Protein AF-A0A520HLF4-F1 (afdb_monomer_lite)

Radius of gyration: 17.67 Å; chains: 1; bounding box: 36×35×47 Å

Secondary structure (DSSP, 8-state):
---TT-------SHHHHHHHHH--HHHHHHHHTSTTS---S---GGGGHHHHHHHHHHHHHHHHHHHHT-

Sequence (70 aa):
MSFPWAKQYEPKQPLMRWLDEKLPVPRLVYNAVGAGYPVPRNLNYFWNFGVLAGAALGIQIITGIVLAMH

pLDDT: mean 85.07, std 11.07, range [51.41, 98.25]

Foldseek 3Di:
DPDPPQDQDDDPDPVQVVCCVVPNPVRCCCCPPNPVDDDDPPDDPVVCVVVVVVVVVVVCVVVVVVVVVD

Structure (mmCIF, N/CA/C/O backbone):
data_AF-A0A520HLF4-F1
#
_entry.id   AF-A0A520HLF4-F1
#
loop_
_atom_site.group_PDB
_atom_site.id
_atom_site.type_symbol
_atom_site.label_atom_id
_atom_site.label_alt_id
_atom_site.label_comp_id
_atom_site.label_asym_id
_atom_site.label_entity_id
_atom_site.label_seq_id
_atom_site.pdbx_PDB_ins_code
_atom_site.Cartn_x
_atom_site.Cartn_y
_atom_site.Cartn_z
_atom_site.occupancy
_atom_site.B_iso_or_equiv
_atom_site.auth_seq_id
_atom_site.auth_comp_id
_atom_site.auth_asym_id
_atom_site.auth_atom_id
_atom_site.pdbx_PDB_model_num
ATOM 1 N N . MET A 1 1 ? -0.117 -11.069 -24.806 1.00 51.41 1 MET A N 1
ATOM 2 C CA . MET A 1 1 ? 0.671 -10.980 -23.553 1.00 51.41 1 MET A CA 1
ATOM 3 C C . MET A 1 1 ? 2.138 -11.172 -23.921 1.00 51.41 1 MET A C 1
ATOM 5 O O . MET A 1 1 ? 2.420 -12.119 -24.636 1.00 51.41 1 MET A O 1
ATOM 9 N N . SER A 1 2 ? 3.037 -10.256 -23.537 1.00 56.66 2 SER A N 1
ATOM 10 C CA . SER A 1 2 ? 4.408 -10.164 -24.090 1.00 56.66 2 SER A CA 1
ATOM 11 C C . SER A 1 2 ? 5.504 -10.864 -23.263 1.00 56.66 2 SER A C 1
ATOM 13 O O . SER A 1 2 ? 6.665 -10.829 -23.664 1.00 56.66 2 SER A O 1
ATOM 15 N N . PHE A 1 3 ? 5.185 -11.475 -22.113 1.00 63.91 3 PHE A N 1
ATOM 16 C CA . PHE A 1 3 ? 6.195 -12.002 -21.184 1.00 63.91 3 PHE A CA 1
ATOM 17 C C . PHE A 1 3 ? 6.010 -13.508 -20.922 1.00 63.91 3 PHE A C 1
ATOM 19 O O . PHE A 1 3 ? 4.977 -13.894 -20.378 1.00 63.91 3 PHE A O 1
ATOM 26 N N . PRO A 1 4 ? 6.999 -14.363 -21.253 1.00 62.97 4 PRO A N 1
ATOM 27 C CA . PRO A 1 4 ? 6.874 -15.825 -21.173 1.00 62.97 4 PRO A CA 1
ATOM 28 C C . PRO A 1 4 ? 6.862 -16.406 -19.745 1.00 62.97 4 PRO A C 1
ATOM 30 O O . PRO A 1 4 ? 6.565 -17.581 -19.569 1.00 62.97 4 PRO A O 1
ATOM 33 N N . TRP A 1 5 ? 7.170 -15.606 -18.720 1.00 66.88 5 TRP A N 1
ATOM 34 C CA . TRP A 1 5 ? 7.209 -16.029 -17.311 1.00 66.88 5 TRP A CA 1
ATOM 35 C C . TRP A 1 5 ? 5.979 -15.594 -16.494 1.00 66.88 5 TRP A C 1
ATOM 37 O O . TRP A 1 5 ? 5.804 -16.051 -15.364 1.00 66.88 5 TRP A O 1
ATOM 47 N N . ALA A 1 6 ? 5.128 -14.717 -17.038 1.00 63.00 6 ALA A N 1
ATOM 48 C CA . ALA A 1 6 ? 3.947 -14.217 -16.342 1.00 63.00 6 ALA A CA 1
ATOM 49 C C . ALA A 1 6 ? 2.826 -15.2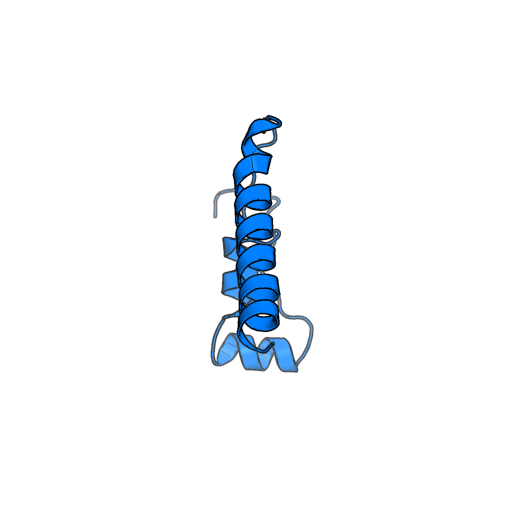68 -16.397 1.00 63.00 6 ALA A C 1
ATOM 51 O O . ALA A 1 6 ? 2.263 -15.537 -17.459 1.00 63.00 6 ALA A O 1
ATOM 52 N N . LYS A 1 7 ? 2.513 -15.885 -15.253 1.00 66.38 7 LYS A N 1
ATOM 53 C CA . LYS A 1 7 ? 1.390 -16.825 -15.134 1.00 66.38 7 LYS A CA 1
ATOM 54 C C . LYS A 1 7 ? 0.087 -16.048 -14.971 1.00 66.38 7 LYS A C 1
ATOM 56 O O . LYS A 1 7 ? 0.031 -15.084 -14.212 1.00 66.38 7 LYS A O 1
ATOM 61 N N . GLN A 1 8 ? -0.954 -16.468 -15.684 1.00 69.56 8 GLN A N 1
ATOM 62 C CA . GLN A 1 8 ? -2.288 -15.897 -15.518 1.00 69.56 8 GLN A CA 1
ATOM 63 C C . GLN A 1 8 ? -2.847 -16.251 -14.132 1.00 69.56 8 GLN A C 1
ATOM 65 O O . GLN A 1 8 ? -2.495 -17.281 -13.551 1.00 69.56 8 GLN A O 1
ATOM 70 N N . TYR A 1 9 ? -3.704 -15.383 -13.590 1.00 75.69 9 TYR A N 1
ATOM 71 C CA . TYR A 1 9 ? -4.395 -15.652 -12.333 1.00 75.69 9 TYR A CA 1
ATOM 72 C C . TYR A 1 9 ? -5.342 -16.847 -12.498 1.00 75.69 9 TYR A C 1
ATOM 74 O O . TYR A 1 9 ? -6.326 -16.759 -13.229 1.00 75.69 9 TYR A O 1
ATOM 82 N N . GLU A 1 10 ? -5.057 -17.944 -11.796 1.00 78.12 10 GLU A N 1
ATOM 83 C CA . GLU A 1 10 ? -5.905 -19.137 -11.766 1.00 78.12 10 GLU A CA 1
ATOM 84 C C . GLU A 1 10 ? -6.462 -19.364 -10.351 1.00 78.12 10 GLU A C 1
ATOM 86 O O . GLU A 1 10 ? -5.721 -19.772 -9.445 1.00 78.12 10 GLU A O 1
ATOM 91 N N . PRO A 1 11 ? -7.766 -19.120 -10.122 1.00 79.19 11 PRO A N 1
ATOM 92 C CA . PRO A 1 11 ? -8.386 -19.388 -8.834 1.00 79.19 11 PRO A CA 1
ATOM 93 C C . PRO A 1 11 ? -8.441 -20.902 -8.562 1.00 79.19 11 PRO A C 1
ATOM 95 O O . PRO A 1 11 ? -9.138 -21.671 -9.233 1.00 79.19 11 PRO A O 1
ATOM 98 N N . LYS A 1 12 ? -7.697 -21.350 -7.544 1.00 80.75 12 LYS A N 1
ATOM 99 C CA . LYS A 1 12 ? -7.634 -22.768 -7.137 1.00 80.75 12 LYS A CA 1
ATOM 100 C C . LYS A 1 12 ? -8.801 -23.194 -6.243 1.00 80.75 12 LYS A C 1
ATOM 102 O O . LYS A 1 12 ? -9.188 -24.355 -6.264 1.00 80.75 12 LYS A O 1
ATOM 107 N N . GLN A 1 13 ? -9.350 -22.263 -5.463 1.00 86.44 13 GLN A N 1
ATOM 108 C CA . GLN A 1 13 ? -10.413 -22.526 -4.490 1.00 86.44 13 GLN A CA 1
ATOM 109 C C . GLN A 1 13 ? -11.812 -22.320 -5.110 1.00 86.44 13 GLN A C 1
ATOM 111 O O . GLN A 1 13 ? -11.986 -21.353 -5.855 1.00 86.44 13 GLN A O 1
ATOM 116 N N . PRO A 1 14 ? -12.827 -23.150 -4.783 1.00 82.56 14 PRO A N 1
ATOM 117 C CA . PRO A 1 14 ? -14.178 -23.046 -5.355 1.00 82.56 14 PRO A CA 1
ATOM 118 C C . PRO A 1 14 ? -14.843 -21.685 -5.118 1.00 82.56 14 PRO A C 1
ATOM 120 O O . PRO A 1 14 ? -15.440 -21.119 -6.029 1.00 82.56 14 PRO A O 1
ATOM 123 N N . LEU A 1 15 ? -14.664 -21.116 -3.921 1.00 84.25 15 LEU A N 1
ATOM 124 C CA . LEU A 1 15 ? -15.162 -19.781 -3.580 1.00 84.25 15 LEU A CA 1
ATOM 125 C C . LEU A 1 15 ? -14.504 -18.687 -4.433 1.00 84.25 15 LEU A C 1
ATOM 127 O O . LEU A 1 15 ? -15.178 -17.768 -4.888 1.00 84.25 15 LEU A O 1
ATOM 131 N N . MET A 1 16 ? -13.194 -18.798 -4.679 1.00 80.06 16 MET A N 1
ATOM 132 C CA . MET A 1 16 ? -12.466 -17.838 -5.514 1.00 80.06 16 MET A CA 1
ATOM 133 C C . MET A 1 16 ? -12.884 -17.932 -6.983 1.00 80.06 16 MET A C 1
ATOM 135 O O . MET A 1 16 ? -12.935 -16.901 -7.641 1.00 80.06 16 MET A O 1
ATOM 139 N N . ARG A 1 17 ? -13.214 -19.130 -7.488 1.00 83.31 17 ARG A N 1
ATOM 140 C CA . ARG A 1 17 ? -13.752 -19.318 -8.850 1.00 83.31 17 ARG A CA 1
ATOM 141 C C . ARG A 1 17 ? -15.120 -18.666 -9.001 1.00 83.31 17 ARG A C 1
ATOM 143 O O . ARG A 1 17 ? -15.305 -17.862 -9.902 1.00 83.31 17 ARG A O 1
ATOM 150 N N . TRP A 1 18 ? -16.032 -18.954 -8.073 1.00 86.38 18 TRP A N 1
ATOM 151 C CA . TRP A 1 18 ? -17.366 -18.353 -8.068 1.00 86.38 18 TRP A CA 1
ATO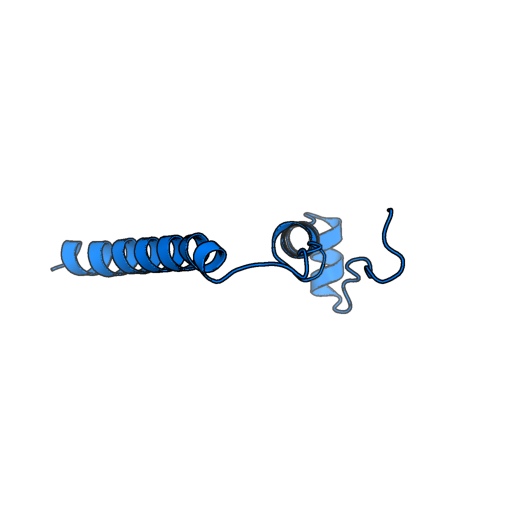M 152 C C . TRP A 1 18 ? -17.306 -16.823 -7.974 1.00 86.38 18 TRP A C 1
ATOM 154 O O . TRP A 1 18 ? -18.017 -16.128 -8.696 1.00 86.38 18 TRP A O 1
ATOM 164 N N . LEU A 1 19 ? -16.429 -16.289 -7.115 1.00 85.94 19 LEU A N 1
ATOM 165 C CA . LEU A 1 19 ? -16.247 -14.846 -6.994 1.00 85.94 19 LEU A CA 1
ATOM 166 C C . LEU A 1 19 ? -15.684 -14.257 -8.290 1.00 85.94 19 LEU A C 1
ATOM 168 O O . LEU A 1 19 ? -16.239 -13.284 -8.777 1.00 85.94 19 LEU A O 1
ATOM 172 N N . ASP A 1 20 ? -14.648 -14.863 -8.876 1.00 84.44 20 ASP A N 1
ATOM 173 C CA . ASP A 1 20 ? -14.038 -14.390 -10.125 1.00 84.44 20 ASP A CA 1
ATOM 174 C C . ASP A 1 20 ? -15.017 -14.421 -11.317 1.00 84.44 20 ASP A C 1
ATOM 176 O O . ASP A 1 20 ? -14.973 -13.540 -12.173 1.00 84.44 20 ASP A O 1
ATOM 180 N N . GLU A 1 21 ? -15.948 -15.382 -11.341 1.00 84.75 21 GLU A N 1
ATOM 181 C CA . GLU A 1 21 ? -17.025 -15.468 -12.338 1.00 84.75 21 GLU A CA 1
ATOM 182 C C . GLU A 1 21 ? -18.080 -14.362 -12.194 1.00 84.75 21 GLU A C 1
ATOM 184 O O . GLU A 1 21 ? -18.610 -13.884 -13.198 1.00 84.75 21 GLU A O 1
ATOM 189 N N . LYS A 1 22 ? -18.428 -13.967 -10.962 1.00 88.06 22 LYS A N 1
ATOM 190 C CA . LYS A 1 22 ? -19.459 -12.945 -10.703 1.00 88.06 22 LYS A CA 1
ATOM 191 C C . LYS A 1 22 ? -18.899 -11.529 -10.709 1.00 88.06 22 LYS A C 1
ATOM 193 O O . LYS A 1 22 ? -19.529 -10.621 -11.246 1.00 88.06 22 LYS A O 1
ATOM 198 N N . LEU A 1 23 ? -17.741 -11.339 -10.092 1.00 88.00 23 LEU A N 1
ATOM 199 C CA . LEU A 1 23 ? -17.034 -10.073 -10.026 1.00 88.00 23 LEU A CA 1
ATOM 200 C C . LEU A 1 23 ? -15.527 -10.352 -9.893 1.00 88.00 23 LEU A C 1
ATOM 202 O O . LEU A 1 23 ? -15.076 -10.742 -8.813 1.00 88.00 23 LEU A O 1
ATOM 206 N N . PRO A 1 24 ? -14.721 -10.105 -10.942 1.00 86.00 24 PRO A N 1
ATOM 207 C CA . PRO A 1 24 ? -13.312 -10.501 -11.001 1.00 86.00 24 PRO A CA 1
ATOM 208 C C . PRO A 1 24 ? -12.379 -9.637 -10.131 1.00 86.00 24 PRO A C 1
ATOM 210 O O . PRO A 1 24 ? -11.278 -9.279 -10.544 1.00 86.00 24 PRO A O 1
ATOM 213 N N . VAL A 1 25 ? -12.782 -9.292 -8.903 1.00 84.88 25 VAL A N 1
ATOM 214 C CA . VAL A 1 25 ? -11.975 -8.528 -7.936 1.00 84.88 25 VAL A CA 1
ATOM 215 C C . VAL A 1 25 ? -10.637 -9.212 -7.648 1.00 84.88 25 VAL A C 1
ATOM 217 O O . VAL A 1 25 ? -9.614 -8.530 -7.724 1.00 84.88 25 VAL A O 1
ATOM 220 N N . PRO A 1 26 ? -10.573 -10.534 -7.376 1.00 83.25 26 PRO A N 1
ATOM 221 C CA . PRO A 1 26 ? -9.297 -11.182 -7.073 1.00 83.25 26 PRO A CA 1
ATOM 222 C C . PRO A 1 26 ? -8.313 -11.112 -8.247 1.00 83.25 26 PRO A C 1
ATOM 224 O O . PRO A 1 26 ? -7.128 -10.830 -8.056 1.00 83.25 26 PRO A O 1
ATOM 227 N N . ARG A 1 27 ? -8.815 -11.296 -9.474 1.00 84.00 27 ARG A N 1
ATOM 228 C CA . ARG A 1 27 ? -8.037 -11.174 -10.710 1.00 84.00 27 ARG A CA 1
ATOM 229 C C . ARG A 1 27 ? -7.576 -9.739 -10.955 1.00 84.00 27 ARG A C 1
ATOM 231 O O . ARG A 1 27 ? -6.428 -9.536 -11.348 1.00 84.00 27 ARG A O 1
ATOM 238 N N . LEU A 1 28 ? -8.431 -8.746 -10.705 1.00 86.00 28 LEU A N 1
ATOM 239 C CA . LEU A 1 28 ? -8.069 -7.331 -10.819 1.00 86.00 28 LEU A CA 1
ATOM 240 C C . LEU A 1 28 ? -6.938 -6.969 -9.854 1.00 86.00 28 LEU A C 1
ATOM 242 O O . LEU A 1 28 ? -5.937 -6.404 -10.283 1.00 86.00 28 LEU A O 1
ATOM 246 N N . VAL A 1 29 ? -7.04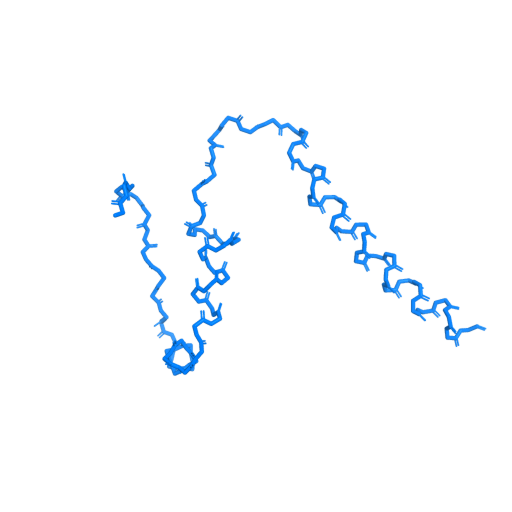8 -7.357 -8.582 1.00 85.50 29 VAL A N 1
ATOM 247 C CA . VAL A 1 29 ? -6.007 -7.093 -7.577 1.00 85.50 29 VAL A CA 1
ATOM 248 C C . VAL A 1 29 ? -4.693 -7.791 -7.945 1.00 85.50 29 VAL A C 1
ATOM 250 O O . VAL A 1 29 ? -3.630 -7.169 -7.887 1.00 85.50 29 VAL A O 1
ATOM 253 N N . TYR A 1 30 ? -4.751 -9.053 -8.389 1.00 83.56 30 TYR A N 1
ATOM 254 C CA . TYR A 1 30 ? -3.563 -9.804 -8.808 1.00 83.56 30 TYR A CA 1
ATOM 255 C C . TYR A 1 30 ? -2.818 -9.142 -9.973 1.00 83.56 30 TYR A C 1
ATOM 257 O O . TYR A 1 30 ? -1.587 -9.097 -9.966 1.00 83.56 30 TYR A O 1
ATOM 265 N N . ASN A 1 31 ? -3.558 -8.616 -10.951 1.00 81.12 31 ASN A N 1
ATOM 266 C CA . ASN A 1 31 ? -2.984 -7.963 -12.125 1.00 81.12 31 ASN A CA 1
ATOM 267 C C . ASN A 1 31 ? -2.534 -6.519 -11.853 1.00 81.12 31 ASN A C 1
ATOM 269 O O . ASN A 1 31 ? -1.606 -6.048 -12.503 1.00 81.12 31 ASN A O 1
ATOM 273 N N . ALA A 1 32 ? -3.187 -5.813 -10.926 1.00 79.88 32 ALA A N 1
ATOM 274 C CA . ALA A 1 32 ? -2.915 -4.402 -10.656 1.00 79.88 32 ALA A CA 1
ATOM 275 C C . ALA A 1 32 ? -1.782 -4.180 -9.643 1.00 79.88 32 ALA A C 1
ATOM 277 O O . ALA A 1 32 ? -0.993 -3.255 -9.805 1.00 79.88 32 ALA A O 1
ATOM 278 N N . VAL A 1 33 ? -1.716 -5.000 -8.591 1.00 78.44 33 VAL A N 1
ATOM 279 C CA . VAL A 1 33 ? -0.783 -4.801 -7.460 1.00 78.44 33 VAL A CA 1
ATOM 280 C C . VAL A 1 33 ? -0.024 -6.085 -7.107 1.00 78.44 33 VAL A C 1
ATOM 282 O O . VAL A 1 33 ? 1.012 -6.043 -6.450 1.00 78.44 33 VAL A O 1
ATOM 285 N N . GLY A 1 34 ? -0.538 -7.243 -7.526 1.00 73.56 34 GLY A N 1
ATOM 286 C CA . GLY A 1 34 ? 0.056 -8.543 -7.236 1.00 73.56 34 GLY A CA 1
ATOM 287 C C . GLY A 1 34 ? 1.169 -8.957 -8.200 1.00 73.56 34 GLY A C 1
ATOM 288 O O . GLY A 1 34 ? 1.705 -8.177 -8.981 1.00 73.56 34 GLY A O 1
ATOM 289 N N . ALA A 1 35 ? 1.486 -10.252 -8.170 1.00 68.81 35 ALA A N 1
ATOM 290 C CA . ALA A 1 35 ? 2.531 -10.857 -8.997 1.00 68.81 35 ALA A CA 1
ATOM 291 C C . ALA A 1 35 ? 2.237 -10.830 -10.513 1.00 68.81 35 ALA A C 1
ATOM 293 O O . ALA A 1 35 ? 3.115 -11.168 -11.306 1.00 68.81 35 ALA A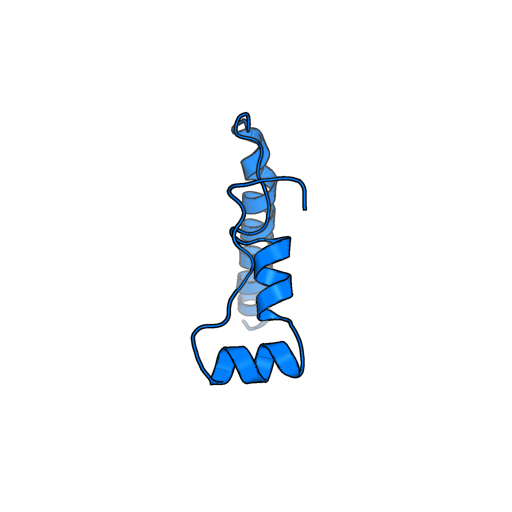 O 1
ATOM 294 N N . GLY A 1 36 ? 1.022 -10.440 -10.917 1.00 70.00 36 GLY A N 1
ATOM 295 C CA . GLY A 1 36 ? 0.673 -10.189 -12.313 1.00 70.00 36 GLY A CA 1
ATOM 296 C C . GLY A 1 36 ? 1.210 -8.858 -12.850 1.00 70.00 36 GLY A C 1
ATOM 297 O O . GLY A 1 36 ? 1.238 -8.680 -14.067 1.00 70.00 36 GLY A O 1
ATOM 298 N N . TYR A 1 37 ? 1.663 -7.946 -11.979 1.00 77.31 37 TYR A N 1
ATOM 299 C CA . TYR A 1 37 ? 2.245 -6.663 -12.369 1.00 77.31 37 TYR A CA 1
ATOM 300 C C . TYR A 1 37 ? 3.768 -6.794 -12.589 1.00 77.31 37 TYR A C 1
ATOM 302 O O . TYR A 1 37 ? 4.512 -7.032 -11.632 1.00 77.31 37 TYR A O 1
ATOM 310 N N . PRO A 1 38 ? 4.277 -6.665 -13.830 1.00 80.06 38 PRO A N 1
ATOM 311 C CA . PRO A 1 38 ? 5.702 -6.808 -14.102 1.00 80.06 38 PRO A CA 1
ATOM 312 C C . PRO A 1 38 ? 6.474 -5.574 -13.617 1.00 80.06 38 PRO A C 1
ATOM 314 O O . PRO A 1 38 ? 6.376 -4.494 -14.195 1.00 80.06 38 PRO A O 1
ATOM 317 N N . VAL A 1 39 ? 7.287 -5.744 -12.573 1.00 81.69 39 VAL A N 1
ATOM 318 C CA . VAL A 1 39 ? 8.125 -4.672 -12.016 1.00 81.69 39 VAL A CA 1
ATOM 319 C C . VAL A 1 39 ? 9.530 -4.715 -12.638 1.00 81.69 39 VAL A C 1
ATOM 321 O O . VAL A 1 39 ? 10.138 -5.790 -12.705 1.00 81.69 39 VAL A O 1
ATOM 324 N N . PRO A 1 40 ? 10.088 -3.578 -13.097 1.00 84.62 40 PRO A N 1
ATOM 325 C CA . PRO A 1 40 ? 11.443 -3.549 -13.633 1.00 84.62 40 PRO A CA 1
ATOM 326 C C . PRO A 1 40 ? 12.484 -3.868 -12.550 1.00 84.62 40 PRO A C 1
ATOM 328 O O . PRO A 1 40 ? 12.425 -3.364 -11.435 1.00 84.62 40 PRO A O 1
ATOM 331 N N . ARG A 1 41 ? 13.497 -4.678 -12.885 1.00 84.12 41 ARG A N 1
ATOM 332 C CA . ARG A 1 41 ? 14.542 -5.114 -11.932 1.00 84.12 41 ARG A CA 1
ATOM 333 C C . ARG A 1 41 ? 15.533 -4.013 -11.516 1.00 84.12 41 ARG A C 1
ATOM 335 O O . ARG A 1 41 ? 16.358 -4.256 -10.647 1.00 84.12 41 ARG A O 1
ATOM 342 N N . ASN A 1 42 ? 15.464 -2.830 -12.129 1.00 90.75 42 ASN A N 1
ATOM 343 C CA . ASN A 1 42 ? 16.345 -1.685 -11.865 1.00 90.75 42 ASN A CA 1
ATOM 344 C C . ASN A 1 42 ? 15.644 -0.590 -11.030 1.00 90.75 42 ASN A C 1
ATOM 346 O O . ASN A 1 42 ? 15.747 0.597 -11.336 1.00 90.75 42 ASN A O 1
ATOM 350 N N . LEU A 1 43 ? 14.851 -0.978 -10.025 1.00 89.38 43 LEU A N 1
ATOM 351 C CA . LEU A 1 43 ? 14.247 -0.028 -9.085 1.00 89.38 43 LEU A CA 1
ATOM 352 C C . LEU A 1 43 ? 15.290 0.451 -8.069 1.00 89.38 43 LEU A C 1
ATOM 354 O O . LEU A 1 43 ? 16.046 -0.347 -7.519 1.00 89.38 43 LEU A O 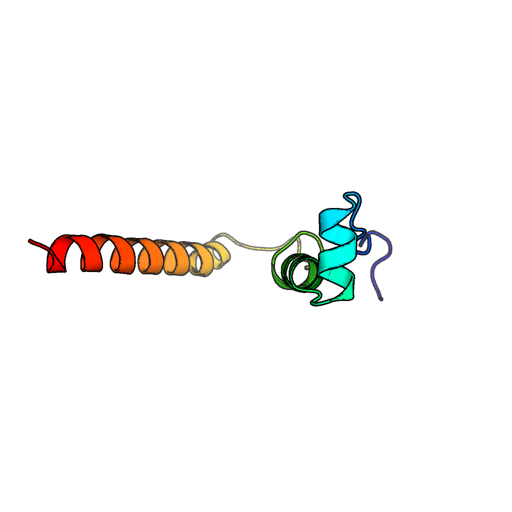1
ATOM 358 N N . ASN A 1 44 ? 15.295 1.753 -7.787 1.00 91.94 44 ASN A N 1
ATOM 359 C CA . ASN A 1 44 ? 16.110 2.347 -6.728 1.00 91.94 44 ASN A CA 1
ATOM 360 C C . ASN A 1 44 ? 15.284 2.565 -5.446 1.00 91.94 44 ASN A C 1
ATOM 362 O O . ASN A 1 44 ? 14.059 2.435 -5.444 1.00 91.94 44 ASN A O 1
ATOM 366 N N . TYR A 1 45 ? 15.948 2.944 -4.349 1.00 90.62 45 TYR A N 1
ATOM 367 C CA . TYR A 1 45 ? 15.285 3.116 -3.052 1.00 90.62 45 TYR A CA 1
ATOM 368 C C . TYR A 1 45 ? 14.185 4.187 -3.032 1.00 90.62 45 TYR A C 1
ATOM 370 O O . TYR A 1 45 ? 13.256 4.060 -2.234 1.00 90.62 45 TYR A O 1
ATOM 378 N N . PHE A 1 46 ? 14.230 5.191 -3.915 1.00 93.19 46 PHE A N 1
ATOM 379 C CA . PHE A 1 46 ? 13.222 6.256 -3.968 1.00 93.19 46 PHE A CA 1
ATOM 380 C C . PHE A 1 46 ? 11.829 5.739 -4.351 1.00 93.19 46 PHE A C 1
ATOM 382 O O . PHE A 1 46 ? 10.824 6.332 -3.966 1.00 93.19 46 PHE A O 1
ATOM 389 N N . TRP A 1 47 ? 11.730 4.595 -5.028 1.00 90.56 47 TRP A N 1
ATOM 390 C CA . TRP A 1 47 ? 10.431 3.990 -5.335 1.00 90.56 47 TRP A CA 1
ATOM 391 C C . TRP A 1 47 ? 9.657 3.513 -4.096 1.00 90.56 47 TRP A C 1
ATOM 393 O O . TRP A 1 47 ? 8.442 3.340 -4.169 1.00 90.56 47 TRP A O 1
ATOM 403 N N . ASN A 1 48 ? 10.313 3.374 -2.937 1.00 92.06 48 ASN A N 1
ATOM 404 C CA . ASN A 1 48 ? 9.633 3.021 -1.687 1.00 92.06 48 ASN A CA 1
ATOM 405 C C . ASN A 1 48 ? 8.786 4.169 -1.115 1.00 92.06 48 ASN A C 1
ATOM 407 O O . ASN A 1 48 ? 7.867 3.903 -0.340 1.00 92.06 48 ASN A O 1
ATOM 411 N N . PHE A 1 49 ? 9.037 5.428 -1.504 1.00 95.38 49 PHE A N 1
ATOM 412 C CA . PHE A 1 49 ? 8.295 6.578 -0.971 1.00 95.38 49 PHE A CA 1
ATOM 413 C C . PHE A 1 49 ? 6.788 6.497 -1.236 1.00 95.38 49 PHE A C 1
ATOM 415 O O . PHE A 1 49 ? 6.009 6.958 -0.408 1.00 95.38 49 PHE A O 1
ATOM 422 N N . GLY A 1 50 ? 6.364 5.858 -2.331 1.00 92.12 50 GLY A N 1
ATOM 423 C CA . GLY A 1 50 ? 4.942 5.637 -2.604 1.00 92.12 50 GLY A CA 1
ATOM 424 C C . GLY A 1 50 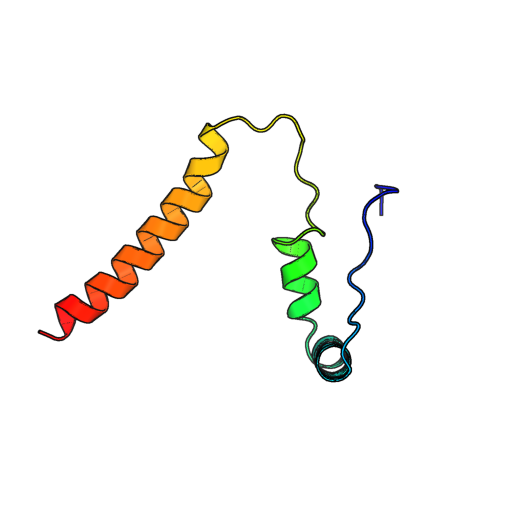? 4.270 4.756 -1.545 1.00 92.12 50 GLY A C 1
ATOM 425 O O . GLY A 1 50 ? 3.235 5.127 -0.993 1.00 92.12 50 GLY A O 1
ATOM 426 N N . VAL A 1 51 ? 4.886 3.619 -1.202 1.00 92.12 51 VAL A N 1
ATOM 427 C CA . VAL A 1 51 ? 4.364 2.711 -0.165 1.00 92.12 51 VAL A CA 1
ATOM 428 C C . VAL A 1 51 ? 4.436 3.365 1.214 1.00 92.12 51 VAL A C 1
ATOM 430 O O . VAL A 1 51 ? 3.488 3.257 1.988 1.00 92.12 51 VAL A O 1
ATOM 433 N N . LEU A 1 52 ? 5.516 4.096 1.505 1.00 96.38 52 LEU A N 1
ATOM 434 C CA . LEU A 1 52 ? 5.654 4.845 2.756 1.00 96.38 52 LEU A CA 1
ATOM 435 C C . LEU A 1 52 ? 4.562 5.913 2.915 1.00 96.38 52 LEU A C 1
ATOM 437 O O . LEU A 1 52 ? 3.995 6.037 3.997 1.00 96.38 52 LEU A O 1
ATOM 441 N N . ALA A 1 53 ? 4.221 6.639 1.847 1.00 97.06 53 ALA A N 1
ATOM 442 C CA . ALA A 1 53 ? 3.128 7.609 1.861 1.00 97.06 53 ALA A CA 1
ATOM 443 C C . ALA A 1 53 ? 1.762 6.933 2.070 1.00 97.06 53 ALA A C 1
ATOM 445 O O . ALA A 1 53 ? 0.958 7.412 2.868 1.00 97.06 53 ALA A O 1
ATOM 446 N N . GLY A 1 54 ? 1.517 5.793 1.414 1.00 96.00 54 GLY A N 1
ATOM 447 C CA . GLY A 1 54 ? 0.305 4.996 1.632 1.00 96.00 54 GLY A CA 1
ATOM 448 C C . GLY A 1 54 ? 0.177 4.498 3.076 1.00 96.00 54 GLY A C 1
ATOM 449 O O . GLY A 1 54 ? -0.897 4.588 3.671 1.00 96.00 54 GLY A O 1
ATOM 450 N N . ALA A 1 55 ? 1.281 4.038 3.670 1.00 97.06 55 ALA A N 1
ATOM 451 C CA . ALA A 1 55 ? 1.321 3.630 5.071 1.00 97.06 55 ALA A CA 1
ATOM 452 C C . ALA A 1 55 ? 1.073 4.814 6.018 1.00 97.06 55 ALA A C 1
ATOM 454 O O . ALA A 1 55 ? 0.262 4.703 6.935 1.00 97.06 55 ALA A O 1
ATOM 455 N N . ALA A 1 56 ? 1.718 5.960 5.773 1.00 97.94 56 ALA A N 1
ATOM 456 C CA . ALA A 1 56 ? 1.514 7.173 6.558 1.00 97.94 56 ALA A CA 1
ATOM 457 C C . ALA A 1 56 ? 0.050 7.636 6.519 1.00 97.94 56 ALA A C 1
ATOM 459 O O . ALA A 1 56 ? -0.515 7.938 7.568 1.00 97.94 56 ALA A O 1
ATOM 460 N N . LEU A 1 57 ? -0.583 7.621 5.341 1.00 98.12 57 LEU A N 1
ATOM 461 C CA . LEU A 1 57 ? -2.002 7.946 5.188 1.00 98.12 57 LEU A CA 1
ATOM 462 C C . LEU A 1 57 ? -2.890 6.989 5.994 1.00 98.12 57 LEU A C 1
ATOM 464 O O . LEU A 1 57 ? -3.768 7.438 6.726 1.00 98.12 57 LEU A O 1
ATOM 468 N N . GLY A 1 58 ? -2.645 5.679 5.900 1.00 98.00 58 GLY A N 1
ATOM 469 C CA . GLY A 1 58 ? -3.393 4.682 6.669 1.00 98.00 58 GLY A CA 1
ATOM 470 C C . GLY A 1 58 ? -3.284 4.911 8.177 1.00 98.00 58 GLY A C 1
ATOM 471 O O . GLY A 1 58 ? -4.299 4.910 8.874 1.00 98.00 58 GLY A O 1
ATOM 472 N N . ILE A 1 59 ? -2.071 5.183 8.669 1.00 98.19 59 ILE A N 1
ATOM 473 C CA . ILE A 1 59 ? -1.836 5.509 10.081 1.00 98.19 59 ILE A CA 1
ATOM 474 C C . ILE A 1 59 ? -2.598 6.778 10.466 1.00 98.19 59 ILE A C 1
ATOM 476 O O . ILE A 1 59 ? -3.315 6.748 11.458 1.00 98.19 59 ILE A O 1
ATOM 480 N N . GLN A 1 60 ? -2.492 7.858 9.685 1.00 98.19 60 GLN A N 1
ATOM 481 C CA . GLN A 1 60 ? -3.171 9.128 9.972 1.00 98.19 60 GLN A CA 1
ATOM 482 C C . GLN A 1 60 ? -4.695 8.992 10.023 1.00 98.19 60 GLN A C 1
ATOM 484 O O . GLN A 1 60 ? -5.328 9.601 10.881 1.00 98.19 60 GLN A O 1
ATOM 489 N N . ILE A 1 61 ? -5.289 8.187 9.139 1.00 98.25 61 ILE A N 1
ATOM 490 C CA . ILE A 1 61 ? -6.733 7.927 9.163 1.00 98.25 61 ILE A CA 1
ATOM 491 C C . ILE A 1 61 ? -7.107 7.183 10.447 1.00 98.25 61 ILE A C 1
ATOM 493 O O . ILE A 1 61 ? -8.015 7.607 11.158 1.00 98.25 61 ILE A O 1
ATOM 497 N N . ILE A 1 62 ? -6.401 6.094 10.767 1.00 98.12 62 ILE A N 1
ATOM 498 C CA . ILE A 1 62 ? -6.706 5.273 11.946 1.00 98.12 62 ILE A CA 1
ATOM 499 C C . ILE A 1 62 ? -6.543 6.092 13.229 1.00 98.12 62 ILE A C 1
ATOM 501 O O . ILE A 1 62 ? -7.454 6.131 14.056 1.00 98.12 62 ILE A O 1
ATOM 505 N N . THR A 1 63 ? -5.403 6.764 13.399 1.00 97.50 63 THR A N 1
ATOM 506 C CA . THR A 1 63 ? -5.141 7.563 14.602 1.00 97.50 63 THR A CA 1
ATOM 507 C C . THR A 1 63 ? -6.055 8.778 14.676 1.00 97.50 63 THR A C 1
ATOM 509 O O . THR A 1 63 ? -6.554 9.076 15.755 1.00 97.50 63 THR A O 1
ATOM 512 N N . GLY A 1 64 ? -6.342 9.435 13.550 1.00 97.88 64 GLY A N 1
ATOM 513 C CA . GLY A 1 64 ? -7.281 10.551 13.481 1.00 97.88 64 GLY A CA 1
ATOM 514 C C . GLY A 1 64 ? -8.690 10.165 13.931 1.00 97.88 64 GLY A C 1
ATOM 515 O O . GLY A 1 64 ? -9.299 10.901 14.701 1.00 97.88 64 GLY A O 1
ATOM 516 N N . ILE A 1 65 ? -9.183 8.988 13.526 1.00 97.69 65 ILE A N 1
ATOM 517 C CA . ILE A 1 65 ? -10.479 8.465 13.987 1.00 97.69 65 ILE A CA 1
ATOM 518 C C . ILE A 1 65 ? -10.465 8.236 15.503 1.00 97.69 65 ILE A C 1
ATOM 520 O O . ILE A 1 65 ? -11.385 8.670 16.188 1.00 97.69 65 ILE A O 1
ATOM 524 N N . VAL A 1 66 ? -9.424 7.590 16.037 1.00 97.44 66 VAL A N 1
ATOM 525 C CA . VAL A 1 66 ? -9.317 7.312 17.482 1.00 97.44 66 VAL A CA 1
ATOM 526 C C . VAL A 1 66 ? -9.247 8.605 18.298 1.00 97.44 66 VAL A C 1
ATOM 528 O O . VAL A 1 66 ? -9.917 8.715 19.325 1.00 97.44 66 VAL A O 1
ATOM 531 N N . LEU A 1 67 ? -8.468 9.585 17.833 1.00 97.19 67 LEU A N 1
ATOM 532 C CA . LEU A 1 67 ? -8.339 10.896 18.472 1.00 97.19 67 LEU A CA 1
ATOM 533 C C . LEU A 1 67 ? -9.634 11.709 18.406 1.00 97.19 67 LEU A C 1
ATOM 535 O O . LEU A 1 67 ? -9.905 12.457 19.328 1.00 97.19 67 LEU A O 1
ATOM 539 N N . ALA A 1 68 ? -10.442 11.563 17.354 1.00 96.44 68 ALA A N 1
ATOM 540 C CA . ALA A 1 68 ? -11.736 12.240 17.253 1.00 96.44 68 ALA A CA 1
ATOM 541 C C . ALA A 1 68 ? -12.809 11.658 18.195 1.00 96.44 68 ALA A C 1
ATOM 543 O O . ALA A 1 68 ? -13.850 12.281 18.390 1.00 96.44 68 ALA A O 1
ATOM 544 N N . MET A 1 69 ? -12.591 10.453 18.736 1.00 95.50 69 MET A N 1
ATOM 545 C CA . MET A 1 69 ? -13.535 9.757 19.620 1.00 95.50 69 MET A CA 1
ATOM 546 C C . MET A 1 69 ? -13.329 10.049 21.116 1.00 95.50 69 MET A C 1
ATOM 548 O O . MET A 1 69 ? -14.152 9.604 21.916 1.00 95.50 69 MET A O 1
ATOM 552 N N . HIS A 1 70 ? -12.259 10.756 21.492 1.00 82.25 70 HIS A N 1
ATOM 553 C CA . HIS A 1 70 ? -11.919 11.123 22.873 1.00 82.25 70 HIS A CA 1
ATOM 554 C C . HIS A 1 70 ? -11.811 12.643 22.998 1.00 82.25 70 HIS A C 1
ATOM 556 O O . HIS A 1 70 ? -12.152 13.157 24.085 1.00 82.25 70 HIS A O 1
#